Protein AF-A0A2U9CKZ7-F1 (afdb_monomer_lite)

Radius of gyration: 14.75 Å; chains: 1; bounding box: 36×31×34 Å

Organism: Scophthalmus maximus (NCBI:txid52904)

Sequence (91 aa):
MAAMMNDDVNAGRENIIKGLCIYLNEDPADLVQEYTDVTEANTVSAIETTTVGIYVVKDTPSSDYSDLGIILEGVVVLQDIENGSYGIGAN

Structure (mmCIF, N/CA/C/O backbone):
data_AF-A0A2U9CKZ7-F1
#
_entry.id   AF-A0A2U9CKZ7-F1
#
loop_
_atom_site.group_PDB
_atom_site.id
_atom_site.type_symbol
_atom_site.label_atom_id
_atom_site.label_alt_id
_atom_site.label_comp_id
_atom_site.label_asym_id
_atom_site.label_entity_id
_atom_site.label_seq_id
_atom_site.pdbx_PDB_ins_code
_atom_site.Cartn_x
_atom_site.Cartn_y
_atom_site.Cartn_z
_atom_site.occupancy
_atom_site.B_iso_or_equiv
_atom_site.auth_seq_id
_atom_site.auth_comp_id
_atom_site.auth_asym_id
_atom_site.auth_atom_id
_atom_site.pdbx_PDB_model_num
ATOM 1 N N . MET A 1 1 ? 23.872 8.626 -16.513 1.00 48.03 1 MET A N 1
ATOM 2 C CA . MET A 1 1 ? 23.592 7.226 -16.901 1.00 48.03 1 MET A CA 1
ATOM 3 C C . MET A 1 1 ? 22.827 6.467 -15.814 1.00 48.03 1 MET A C 1
ATOM 5 O O . MET A 1 1 ? 21.865 5.812 -16.166 1.00 48.03 1 MET A O 1
ATOM 9 N N . ALA A 1 2 ? 23.148 6.630 -14.520 1.00 46.03 2 ALA A N 1
ATOM 10 C CA . ALA A 1 2 ? 22.377 6.041 -13.410 1.00 46.03 2 ALA A CA 1
ATOM 11 C C . ALA A 1 2 ? 20.923 6.558 -13.271 1.00 46.03 2 ALA A C 1
ATOM 13 O O . ALA A 1 2 ? 20.035 5.779 -12.956 1.00 46.03 2 ALA A O 1
ATOM 14 N N . ALA A 1 3 ? 20.658 7.840 -13.565 1.00 48.12 3 ALA A N 1
ATOM 15 C CA . ALA A 1 3 ? 19.298 8.398 -13.513 1.00 48.12 3 ALA A CA 1
ATOM 16 C C . ALA A 1 3 ? 18.334 7.746 -14.528 1.00 48.12 3 ALA A C 1
ATOM 18 O O . ALA A 1 3 ? 17.202 7.451 -14.185 1.00 48.12 3 ALA A O 1
ATOM 19 N N . MET A 1 4 ? 18.817 7.431 -15.738 1.00 45.00 4 MET A N 1
ATOM 20 C CA . MET A 1 4 ? 17.999 6.827 -16.802 1.00 45.00 4 MET A CA 1
ATOM 21 C C . MET A 1 4 ? 17.573 5.386 -16.470 1.00 45.00 4 MET A C 1
ATOM 23 O O . MET A 1 4 ? 16.453 4.999 -16.762 1.00 45.00 4 MET A O 1
ATOM 27 N N . MET A 1 5 ? 18.441 4.605 -15.814 1.00 52.50 5 MET A N 1
ATOM 28 C CA . MET A 1 5 ? 18.111 3.239 -15.377 1.00 52.50 5 MET A CA 1
ATOM 29 C C . MET A 1 5 ? 17.098 3.219 -14.223 1.00 52.50 5 MET A C 1
ATOM 31 O O . MET A 1 5 ? 16.299 2.293 -14.131 1.00 52.50 5 MET A O 1
ATOM 35 N N . ASN A 1 6 ? 17.112 4.237 -13.354 1.00 57.72 6 ASN A N 1
ATOM 36 C CA . ASN A 1 6 ? 16.104 4.381 -12.302 1.00 57.72 6 ASN A CA 1
ATOM 37 C C . ASN A 1 6 ? 14.731 4.763 -12.865 1.00 57.72 6 ASN A C 1
ATOM 39 O O . ASN A 1 6 ? 13.726 4.321 -12.315 1.00 57.72 6 ASN A O 1
ATOM 43 N N . ASP A 1 7 ? 14.677 5.530 -13.958 1.00 64.69 7 ASP A N 1
ATOM 44 C CA . ASP A 1 7 ? 13.412 5.873 -14.617 1.00 64.69 7 ASP A CA 1
ATOM 45 C C . ASP A 1 7 ? 12.728 4.627 -15.195 1.00 64.69 7 ASP A C 1
ATOM 47 O O . ASP A 1 7 ? 11.529 4.449 -14.997 1.00 64.69 7 ASP A O 1
ATOM 51 N N . ASP A 1 8 ? 13.486 3.712 -15.812 1.00 75.44 8 ASP A N 1
ATOM 52 C CA . ASP A 1 8 ? 12.952 2.435 -16.310 1.00 75.44 8 ASP A CA 1
ATOM 53 C C . ASP A 1 8 ? 12.426 1.545 -15.167 1.00 75.44 8 ASP A C 1
ATOM 55 O O . ASP A 1 8 ? 11.359 0.935 -15.276 1.00 75.44 8 ASP A O 1
ATOM 59 N N . VAL A 1 9 ? 13.146 1.494 -14.038 1.00 75.12 9 VAL A N 1
ATOM 60 C CA . VAL A 1 9 ? 12.728 0.744 -12.840 1.00 75.12 9 VAL A CA 1
ATOM 61 C C . VAL A 1 9 ? 11.472 1.354 -12.218 1.00 75.12 9 VAL A C 1
ATOM 63 O O . VAL A 1 9 ? 10.538 0.625 -11.882 1.00 75.12 9 VAL A O 1
ATOM 66 N N . ASN A 1 10 ? 11.416 2.679 -12.089 1.00 77.94 10 ASN A N 1
ATOM 67 C CA . ASN A 1 10 ? 10.257 3.380 -11.544 1.00 77.94 10 ASN A CA 1
ATOM 68 C C . ASN A 1 10 ? 9.037 3.244 -12.460 1.00 77.94 10 ASN A C 1
ATOM 70 O O . ASN A 1 10 ? 7.950 2.951 -11.968 1.00 77.94 10 ASN A O 1
ATOM 74 N N . ALA A 1 11 ? 9.216 3.346 -13.779 1.00 78.56 11 ALA A N 1
ATOM 75 C CA . ALA A 1 11 ? 8.155 3.097 -14.752 1.00 78.56 11 ALA A CA 1
ATOM 76 C C . ALA A 1 11 ? 7.650 1.646 -14.682 1.00 78.56 11 ALA A C 1
ATOM 78 O O . ALA A 1 11 ? 6.447 1.392 -14.756 1.00 78.56 11 ALA A O 1
ATOM 79 N N . GLY A 1 12 ? 8.552 0.677 -14.491 1.00 82.75 12 GLY A N 1
ATOM 80 C CA . GLY A 1 12 ? 8.193 -0.721 -14.257 1.00 82.75 12 GLY A CA 1
ATOM 81 C C . GLY A 1 12 ? 7.345 -0.905 -12.995 1.00 82.75 12 GLY A C 1
ATOM 82 O O . GLY A 1 12 ? 6.289 -1.534 -13.050 1.00 82.75 12 GLY A O 1
ATOM 83 N N . ARG A 1 13 ? 7.769 -0.309 -11.875 1.00 81.19 13 ARG A N 1
ATOM 84 C CA . ARG A 1 13 ? 7.035 -0.334 -10.598 1.00 81.19 13 ARG A CA 1
ATOM 85 C C . ARG A 1 13 ? 5.652 0.295 -10.729 1.00 81.19 13 ARG A C 1
ATOM 87 O O . ARG A 1 13 ? 4.670 -0.311 -10.315 1.00 81.19 13 ARG A O 1
ATOM 94 N N . GLU A 1 14 ? 5.563 1.458 -11.366 1.00 82.75 14 GLU A N 1
ATOM 95 C CA . GLU A 1 14 ? 4.297 2.146 -11.619 1.00 82.75 14 GLU A CA 1
ATOM 96 C C . GLU A 1 14 ? 3.334 1.275 -12.444 1.00 82.75 14 GLU A C 1
ATOM 98 O O . GLU A 1 14 ? 2.154 1.158 -12.112 1.00 82.75 14 GLU A O 1
ATOM 103 N N . ASN A 1 15 ? 3.829 0.610 -13.492 1.00 83.88 15 ASN A N 1
ATOM 104 C CA . ASN A 1 15 ? 3.015 -0.282 -14.320 1.00 83.88 15 ASN A CA 1
ATOM 105 C C . ASN A 1 15 ? 2.533 -1.526 -13.559 1.00 83.88 15 ASN A C 1
ATOM 107 O O . ASN A 1 15 ? 1.396 -1.954 -13.759 1.00 83.88 15 ASN A O 1
ATOM 111 N N . ILE A 1 16 ? 3.365 -2.087 -12.675 1.00 86.50 16 ILE A N 1
ATOM 112 C CA . ILE A 1 16 ? 2.969 -3.206 -11.809 1.00 86.50 16 ILE A CA 1
ATOM 113 C C . ILE A 1 16 ? 1.862 -2.764 -10.850 1.00 86.50 16 ILE A C 1
ATOM 115 O O . ILE A 1 16 ? 0.839 -3.437 -10.776 1.00 86.50 16 ILE A O 1
ATOM 119 N N . ILE A 1 17 ? 2.020 -1.619 -10.176 1.00 85.12 17 ILE A N 1
ATOM 120 C CA . ILE A 1 17 ? 1.013 -1.092 -9.242 1.00 85.12 17 ILE A CA 1
ATOM 121 C C . ILE A 1 17 ? -0.318 -0.855 -9.966 1.00 85.12 17 ILE A C 1
ATOM 123 O O . ILE A 1 17 ? -1.354 -1.319 -9.501 1.00 85.12 17 ILE A O 1
ATOM 127 N N . LYS A 1 18 ? -0.302 -0.241 -11.157 1.00 84.69 18 LYS A N 1
ATOM 128 C CA . LYS A 1 18 ? -1.515 -0.068 -11.979 1.00 84.69 18 LYS A CA 1
ATOM 129 C C . LYS A 1 18 ? -2.172 -1.401 -12.343 1.00 84.69 18 LYS A C 1
ATOM 131 O O . LYS A 1 18 ? -3.395 -1.516 -12.298 1.00 84.69 18 LYS A O 1
ATOM 136 N N . GLY A 1 19 ? -1.376 -2.406 -12.707 1.00 86.12 19 GLY A N 1
ATOM 137 C CA . GLY A 1 19 ? -1.875 -3.753 -12.979 1.00 86.12 19 GLY A CA 1
ATOM 138 C C . GLY A 1 19 ? -2.515 -4.401 -11.748 1.00 86.12 19 GLY A C 1
ATOM 139 O O . GLY A 1 19 ? -3.561 -5.037 -11.873 1.00 86.12 19 GLY A O 1
ATOM 140 N N . LEU A 1 20 ? -1.931 -4.194 -10.565 1.00 85.25 20 LEU A N 1
ATOM 141 C CA . LEU A 1 20 ? -2.468 -4.675 -9.292 1.00 85.25 20 LEU A CA 1
ATOM 142 C C . LEU A 1 20 ? -3.790 -3.992 -8.930 1.00 85.25 20 LEU A C 1
ATOM 144 O O . LEU A 1 20 ? -4.728 -4.708 -8.592 1.00 85.25 20 LEU A O 1
ATOM 148 N N . CYS A 1 21 ? -3.912 -2.668 -9.092 1.00 85.44 21 CYS A N 1
ATOM 149 C CA . CYS A 1 21 ? -5.186 -1.952 -8.922 1.00 85.44 21 CYS A CA 1
ATOM 150 C C . CYS A 1 21 ? -6.301 -2.590 -9.760 1.00 85.44 21 CYS A C 1
ATOM 152 O O . CYS A 1 21 ? -7.392 -2.852 -9.265 1.00 85.44 21 CYS A O 1
ATOM 154 N N . ILE A 1 22 ? -6.012 -2.902 -11.029 1.00 87.44 22 ILE A N 1
ATOM 155 C CA . ILE A 1 22 ? -6.984 -3.527 -11.936 1.00 87.44 22 ILE A CA 1
ATOM 156 C C . ILE A 1 22 ? -7.318 -4.957 -11.496 1.00 87.44 22 ILE A C 1
ATOM 158 O O . ILE A 1 22 ? -8.487 -5.333 -11.490 1.00 87.44 22 ILE A O 1
ATOM 162 N N . TYR A 1 23 ? -6.310 -5.765 -11.156 1.00 86.88 23 TYR A N 1
ATOM 163 C CA . TYR A 1 23 ? -6.504 -7.171 -10.788 1.00 86.88 23 TYR A CA 1
ATOM 164 C C . TYR A 1 23 ? -7.301 -7.330 -9.490 1.00 86.88 23 TYR A C 1
ATOM 166 O O . TYR A 1 23 ? -8.171 -8.194 -9.400 1.00 86.88 23 TYR A O 1
ATOM 174 N N . LEU A 1 24 ? -6.999 -6.491 -8.501 1.00 84.88 24 LEU A N 1
ATOM 175 C CA . LEU A 1 24 ? -7.640 -6.496 -7.189 1.00 84.88 24 LEU A CA 1
ATOM 176 C C . LEU A 1 24 ? -8.947 -5.692 -7.175 1.00 84.88 24 LEU A C 1
ATOM 178 O O . LEU A 1 24 ? -9.723 -5.825 -6.236 1.00 84.88 24 LEU A O 1
ATOM 182 N N . ASN A 1 25 ? -9.211 -4.910 -8.229 1.00 88.12 25 ASN A N 1
ATOM 183 C CA . ASN A 1 25 ? -10.312 -3.952 -8.303 1.00 88.12 25 ASN A CA 1
ATOM 184 C C . ASN A 1 25 ? -10.281 -2.943 -7.135 1.00 88.12 25 ASN A C 1
ATOM 186 O O . ASN A 1 25 ? -11.318 -2.614 -6.561 1.00 88.12 25 ASN A O 1
ATOM 190 N N . GLU A 1 26 ? -9.079 -2.469 -6.807 1.00 82.12 26 GLU A N 1
ATOM 191 C CA . GLU A 1 26 ? -8.805 -1.486 -5.753 1.00 82.12 26 GLU A CA 1
ATOM 192 C C . GLU A 1 26 ? -8.439 -0.128 -6.362 1.00 82.12 26 GLU A C 1
ATOM 194 O O . GLU A 1 26 ? -7.814 -0.055 -7.431 1.00 82.12 26 GLU A O 1
ATOM 199 N N . ASP A 1 27 ? -8.803 0.957 -5.677 1.00 85.69 27 ASP A N 1
ATOM 200 C CA . ASP A 1 27 ? -8.364 2.298 -6.061 1.00 85.69 27 ASP A CA 1
ATOM 201 C C . ASP A 1 27 ? -6.853 2.449 -5.791 1.00 85.69 27 ASP A C 1
ATOM 203 O O . ASP A 1 27 ? -6.360 1.971 -4.769 1.00 85.69 27 ASP A O 1
ATOM 207 N N . PRO A 1 28 ? -6.074 3.108 -6.668 1.00 80.25 28 PRO A N 1
ATOM 208 C CA . PRO A 1 28 ? -4.654 3.354 -6.419 1.00 80.25 28 PRO A CA 1
ATOM 209 C C . PRO A 1 28 ? -4.351 4.058 -5.092 1.00 80.25 28 PRO A C 1
ATOM 211 O O . PRO A 1 28 ? -3.308 3.786 -4.500 1.00 80.25 28 PRO A O 1
ATOM 214 N N . ALA A 1 29 ? -5.231 4.957 -4.640 1.00 81.50 29 ALA A N 1
ATOM 215 C CA . ALA A 1 29 ? -5.079 5.670 -3.374 1.00 81.50 29 ALA A CA 1
ATOM 216 C C . ALA A 1 29 ? -5.356 4.775 -2.157 1.00 81.50 29 ALA A C 1
ATOM 218 O O . ALA A 1 29 ? -4.788 5.010 -1.092 1.00 81.50 29 ALA A O 1
ATOM 219 N N . ASP A 1 30 ? -6.183 3.743 -2.325 1.00 81.44 30 ASP A N 1
ATOM 220 C CA . ASP A 1 30 ? -6.487 2.771 -1.275 1.00 81.44 30 ASP A CA 1
ATOM 221 C C . ASP A 1 30 ? -5.436 1.648 -1.244 1.00 81.44 30 ASP A C 1
ATOM 223 O O . ASP A 1 30 ? -5.055 1.177 -0.170 1.00 81.44 30 ASP A O 1
ATOM 227 N N . LEU A 1 31 ? -4.902 1.287 -2.421 1.00 83.94 31 LEU A N 1
ATOM 228 C CA . LEU A 1 31 ? -3.881 0.255 -2.591 1.00 83.94 31 LEU A CA 1
ATOM 229 C C . LEU A 1 31 ? -2.494 0.698 -2.116 1.00 83.94 31 LEU A C 1
ATOM 231 O O . LEU A 1 31 ? -1.716 -0.155 -1.709 1.00 83.94 31 LEU A O 1
ATOM 235 N N . VAL A 1 32 ? -2.130 1.980 -2.196 1.00 82.06 32 VAL A N 1
ATOM 236 C CA . VAL A 1 32 ? -0.814 2.463 -1.742 1.00 82.06 32 VAL A CA 1
ATOM 237 C C . VAL A 1 32 ? -0.998 3.551 -0.695 1.00 82.06 32 VAL A C 1
ATOM 239 O O . VAL A 1 32 ? -1.381 4.672 -1.019 1.00 82.06 32 VAL A O 1
ATOM 242 N N . GLN A 1 33 ? -0.668 3.228 0.554 1.00 80.00 33 GLN A N 1
ATOM 243 C CA . GLN A 1 33 ? -0.801 4.141 1.685 1.00 80.00 33 GLN A CA 1
ATOM 244 C C . GLN A 1 33 ? 0.569 4.524 2.247 1.00 80.00 33 GLN A C 1
ATOM 246 O O . GLN A 1 33 ? 1.373 3.679 2.643 1.00 80.00 33 GLN A O 1
ATOM 251 N N . GLU A 1 34 ? 0.840 5.826 2.284 1.00 79.38 34 GLU A N 1
ATOM 252 C CA . GLU A 1 34 ? 2.070 6.381 2.844 1.00 79.38 34 GLU A CA 1
ATOM 253 C C . GLU A 1 34 ? 1.810 6.936 4.248 1.00 79.38 34 GLU A C 1
ATOM 255 O O . GLU A 1 34 ? 1.003 7.847 4.442 1.00 79.38 34 GLU A O 1
ATOM 260 N N . TYR A 1 35 ? 2.535 6.405 5.227 1.00 75.69 35 TYR A N 1
ATOM 261 C CA . TYR A 1 35 ? 2.476 6.799 6.625 1.00 75.69 35 TYR A CA 1
ATOM 262 C C . TYR A 1 35 ? 3.761 7.556 6.985 1.00 75.69 35 TYR A C 1
ATOM 264 O O . TYR A 1 35 ? 4.841 6.975 7.083 1.00 75.69 35 TYR A O 1
ATOM 272 N N . THR A 1 36 ? 3.654 8.873 7.173 1.00 72.50 36 THR A N 1
ATOM 273 C CA . THR A 1 36 ? 4.772 9.738 7.594 1.00 72.50 36 THR A CA 1
ATOM 274 C C . THR A 1 36 ? 4.490 10.319 8.971 1.00 72.50 36 THR A C 1
ATOM 276 O O . THR A 1 36 ? 3.461 10.972 9.136 1.00 72.50 36 THR A O 1
ATOM 279 N N . ASP A 1 37 ? 5.405 10.128 9.928 1.00 64.00 37 ASP A N 1
ATOM 280 C CA . ASP A 1 37 ? 5.330 10.742 11.270 1.00 64.00 37 ASP A CA 1
ATOM 281 C C . ASP A 1 37 ? 3.962 10.534 11.961 1.00 64.00 37 ASP A C 1
ATOM 283 O O . ASP A 1 37 ? 3.378 11.433 12.571 1.00 64.00 37 ASP A O 1
ATOM 287 N N . VAL A 1 38 ? 3.384 9.339 11.788 1.00 63.09 38 VAL A N 1
ATOM 288 C CA . VAL A 1 38 ? 2.046 9.015 12.294 1.00 63.09 38 VAL A CA 1
ATOM 289 C C . VAL A 1 38 ? 2.149 8.304 13.634 1.00 63.09 38 VAL A C 1
ATOM 291 O O . VAL A 1 38 ? 2.956 7.396 13.825 1.00 63.09 38 VAL A O 1
ATOM 294 N N . THR A 1 39 ? 1.292 8.698 14.573 1.00 66.31 39 THR A N 1
ATOM 295 C CA . THR A 1 39 ? 1.126 7.977 15.833 1.00 66.31 39 THR A CA 1
ATOM 296 C C . THR A 1 39 ? 0.622 6.561 15.564 1.00 66.31 39 THR A C 1
ATOM 298 O O . THR A 1 39 ? -0.226 6.347 14.699 1.00 66.31 39 THR A O 1
ATOM 301 N N . GLU A 1 40 ? 1.092 5.601 16.360 1.00 67.94 40 GLU A N 1
ATOM 302 C CA . GLU A 1 40 ? 0.778 4.169 16.227 1.00 67.94 40 GLU A CA 1
ATOM 303 C C . GLU A 1 40 ? -0.739 3.900 16.092 1.00 67.94 40 GLU A C 1
ATOM 305 O O . GLU A 1 40 ? -1.168 3.078 15.291 1.00 67.94 40 GLU A O 1
ATOM 310 N N . ALA A 1 41 ? -1.576 4.680 16.787 1.00 71.19 41 ALA A N 1
ATOM 311 C CA . ALA A 1 41 ? -3.037 4.576 16.727 1.00 71.19 41 ALA A CA 1
ATOM 312 C C . ALA A 1 41 ? -3.658 4.945 15.360 1.00 71.19 41 ALA A C 1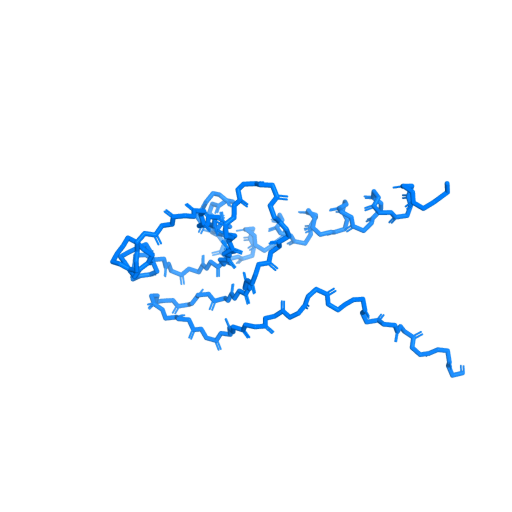
ATOM 314 O O . ALA A 1 41 ? -4.658 4.347 14.952 1.00 71.19 41 ALA A O 1
ATOM 315 N N . ASN A 1 42 ? -3.091 5.919 14.645 1.00 72.06 42 ASN A N 1
ATOM 316 C CA . ASN A 1 42 ? -3.593 6.334 13.330 1.00 72.06 42 ASN A CA 1
ATOM 317 C C . ASN A 1 42 ? -3.211 5.316 12.249 1.00 72.06 42 ASN A C 1
ATOM 319 O O . ASN A 1 42 ? -4.003 5.035 11.356 1.00 72.06 42 ASN A O 1
ATOM 323 N N . THR A 1 43 ? -2.023 4.723 12.363 1.00 73.62 43 THR A N 1
ATOM 324 C CA . THR A 1 43 ? -1.574 3.656 11.463 1.00 73.62 43 THR A CA 1
ATOM 325 C C . THR A 1 43 ? -2.414 2.395 11.651 1.00 73.62 43 THR A C 1
ATOM 327 O O . THR A 1 43 ? -2.889 1.828 10.674 1.00 73.62 43 THR A O 1
ATOM 330 N N . VAL A 1 44 ? -2.677 1.990 12.900 1.00 77.00 44 VAL A N 1
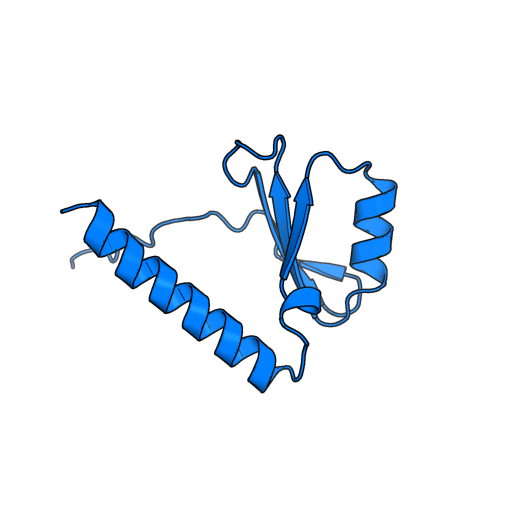ATOM 331 C CA . VAL A 1 44 ? -3.506 0.808 13.199 1.00 77.00 44 VAL A CA 1
ATOM 332 C C . VAL A 1 44 ? -4.926 0.962 12.654 1.00 77.00 44 VAL A C 1
ATOM 334 O O . VAL A 1 44 ? -5.428 0.050 12.008 1.00 77.00 44 VAL A O 1
ATOM 337 N N . SER A 1 45 ? -5.556 2.123 12.842 1.00 81.25 45 SER A N 1
ATOM 338 C CA . SER A 1 45 ? -6.916 2.356 12.331 1.00 81.25 45 SER A CA 1
ATOM 339 C C . SER A 1 45 ? -6.987 2.367 10.801 1.00 81.25 45 SER A C 1
ATOM 341 O O . SER A 1 45 ? -7.931 1.821 10.232 1.00 81.25 45 SER A O 1
ATOM 343 N N . ALA A 1 46 ? -5.983 2.932 10.123 1.00 80.12 46 ALA A N 1
ATOM 344 C CA . ALA A 1 46 ? -5.899 2.879 8.665 1.00 80.12 46 ALA A CA 1
ATOM 345 C C . ALA A 1 46 ? -5.693 1.439 8.159 1.00 80.12 46 ALA A C 1
ATOM 347 O O . ALA A 1 46 ? -6.399 1.007 7.242 1.00 80.12 46 ALA A O 1
ATOM 348 N N . ILE A 1 47 ? -4.814 0.671 8.817 1.00 83.50 47 ILE A N 1
ATOM 349 C CA . ILE A 1 47 ? -4.602 -0.753 8.532 1.00 83.50 47 ILE A CA 1
ATOM 350 C C . ILE A 1 47 ? -5.920 -1.513 8.658 1.00 83.50 47 ILE A C 1
ATOM 352 O O . ILE A 1 47 ? -6.323 -2.129 7.682 1.00 83.50 47 ILE A O 1
ATOM 356 N N . GLU A 1 48 ? -6.628 -1.412 9.789 1.00 84.75 48 GLU A N 1
ATOM 357 C CA . GLU A 1 48 ? -7.881 -2.142 10.056 1.00 84.75 48 GLU A CA 1
ATOM 358 C C . GLU A 1 48 ? -8.969 -1.903 8.998 1.00 84.75 48 GLU A C 1
ATOM 360 O O . GLU A 1 48 ? -9.780 -2.788 8.726 1.00 84.75 48 GLU A O 1
ATOM 365 N N . THR A 1 49 ? -8.997 -0.713 8.394 1.00 83.94 49 THR A N 1
ATOM 366 C CA . THR A 1 49 ? -9.972 -0.360 7.348 1.00 83.94 49 THR A CA 1
ATOM 367 C C . THR A 1 49 ? -9.554 -0.765 5.932 1.00 83.94 49 THR A C 1
ATOM 369 O O . THR A 1 49 ? -10.365 -0.677 5.011 1.00 83.94 49 THR A O 1
ATOM 372 N N . THR A 1 50 ? -8.313 -1.217 5.745 1.00 82.88 50 THR A N 1
ATOM 373 C CA . THR A 1 50 ? -7.743 -1.526 4.429 1.00 82.88 50 THR A CA 1
ATOM 374 C C . THR A 1 50 ? -8.020 -2.979 4.040 1.00 82.88 50 THR A C 1
ATOM 376 O O . THR A 1 50 ? -7.613 -3.911 4.734 1.00 82.88 50 THR A O 1
ATOM 379 N N . THR A 1 51 ? -8.688 -3.185 2.899 1.00 81.94 51 THR A N 1
ATOM 380 C CA . THR A 1 51 ? -8.986 -4.535 2.382 1.00 81.94 51 THR A CA 1
ATOM 381 C C . THR A 1 51 ? -7.769 -5.144 1.690 1.00 81.94 51 THR A C 1
ATOM 383 O O . THR A 1 51 ? -7.384 -6.262 2.019 1.00 81.94 51 THR A O 1
ATOM 386 N N . VAL A 1 52 ? -7.109 -4.412 0.792 1.00 84.75 52 VAL A N 1
ATOM 387 C CA . VAL A 1 52 ? -5.787 -4.773 0.267 1.00 84.75 52 VAL A CA 1
ATOM 388 C C . VAL A 1 52 ? -4.961 -3.506 0.097 1.00 84.75 52 VAL A C 1
ATOM 390 O O . VAL A 1 52 ? -5.419 -2.554 -0.523 1.00 84.75 52 VAL A O 1
ATOM 393 N N . GLY A 1 53 ? -3.736 -3.494 0.619 1.00 85.00 53 GLY A N 1
ATOM 394 C CA . GLY A 1 53 ? -2.880 -2.315 0.534 1.00 85.00 53 GLY A CA 1
ATOM 395 C C . GLY A 1 53 ? -1.398 -2.623 0.672 1.00 85.00 53 GLY A C 1
ATOM 396 O O . GLY A 1 53 ? -0.995 -3.632 1.241 1.00 85.00 53 GLY A O 1
ATOM 397 N N . ILE A 1 54 ? -0.576 -1.731 0.146 1.00 86.81 54 ILE A N 1
ATOM 398 C CA . ILE A 1 54 ? 0.861 -1.642 0.353 1.00 86.81 54 ILE A CA 1
ATOM 399 C C . ILE A 1 54 ? 1.055 -0.429 1.245 1.00 86.81 54 ILE A C 1
ATOM 401 O O . ILE A 1 54 ? 0.664 0.678 0.865 1.00 86.81 54 ILE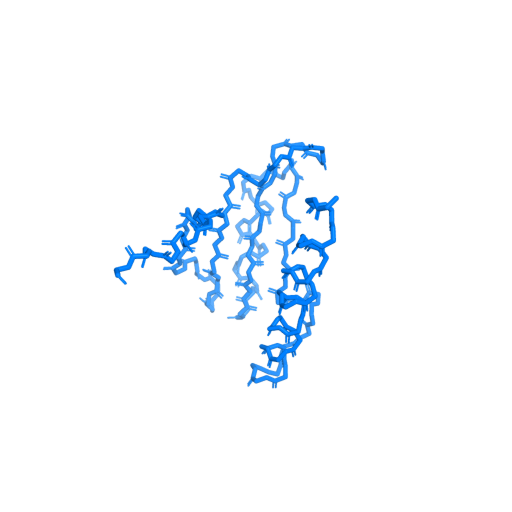 A O 1
ATOM 405 N N . TYR A 1 55 ? 1.650 -0.633 2.414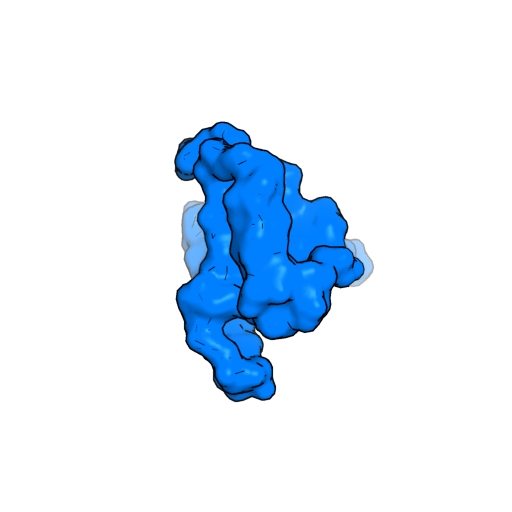 1.00 84.94 55 TYR A N 1
ATOM 406 C CA . TYR A 1 55 ? 1.994 0.477 3.281 1.00 84.94 55 TYR A CA 1
ATOM 407 C C . TYR A 1 55 ? 3.477 0.784 3.244 1.00 84.94 55 TYR A C 1
ATOM 409 O O . TYR A 1 55 ? 4.327 -0.092 3.061 1.00 84.94 55 TYR A O 1
ATOM 417 N N . VAL A 1 56 ? 3.761 2.063 3.444 1.00 82.81 56 VAL A N 1
ATOM 418 C CA . VAL A 1 56 ? 5.105 2.609 3.458 1.00 82.81 56 VAL A CA 1
ATOM 419 C C . VAL A 1 56 ? 5.258 3.479 4.690 1.00 82.81 56 VAL A C 1
ATOM 421 O O . VAL A 1 56 ? 4.511 4.443 4.847 1.00 82.81 56 VAL A O 1
ATOM 424 N N . VAL A 1 57 ? 6.226 3.166 5.547 1.00 80.06 57 VAL A N 1
ATOM 425 C CA . VAL A 1 57 ? 6.562 3.996 6.706 1.00 80.06 57 VAL A CA 1
ATOM 426 C C . VAL A 1 57 ? 7.784 4.843 6.384 1.00 80.06 57 VAL A C 1
ATOM 428 O O . VAL A 1 57 ? 8.774 4.364 5.822 1.00 80.06 57 VAL A O 1
ATOM 431 N N . LYS A 1 58 ? 7.703 6.123 6.742 1.00 78.31 58 LYS A N 1
ATOM 432 C CA . LYS A 1 58 ? 8.825 7.058 6.709 1.00 78.31 58 LYS A CA 1
ATOM 433 C C . LYS A 1 58 ? 8.961 7.773 8.043 1.00 78.31 58 LYS A C 1
ATOM 435 O O . LYS A 1 58 ? 7.986 8.316 8.564 1.00 78.31 58 LYS A O 1
ATOM 440 N N . ASP A 1 59 ? 10.195 7.860 8.532 1.00 72.69 59 ASP A N 1
ATOM 441 C CA . ASP A 1 59 ? 10.524 8.633 9.734 1.00 72.69 59 ASP A CA 1
ATOM 442 C C . ASP A 1 59 ? 10.384 10.142 9.491 1.00 72.69 59 ASP A C 1
ATOM 444 O O . ASP A 1 59 ? 9.989 10.897 10.373 1.00 72.69 59 ASP A O 1
ATOM 448 N N . THR A 1 60 ? 10.705 10.602 8.279 1.00 70.25 60 THR A N 1
ATOM 449 C CA . THR A 1 60 ? 10.518 11.993 7.848 1.00 70.25 60 THR A CA 1
ATOM 450 C C . THR A 1 60 ? 10.096 12.027 6.377 1.00 70.25 60 THR A C 1
ATOM 452 O O . THR A 1 60 ? 10.445 11.125 5.621 1.00 70.25 60 THR A O 1
ATOM 455 N N . PRO A 1 61 ? 9.423 13.082 5.890 1.00 68.56 61 PRO A N 1
ATOM 456 C CA . PRO A 1 61 ? 9.030 13.169 4.476 1.00 68.56 61 PRO A CA 1
ATOM 457 C C . PRO A 1 61 ? 10.220 13.133 3.499 1.00 68.56 61 PRO A C 1
ATOM 459 O O . PRO A 1 61 ? 10.048 12.841 2.317 1.00 68.56 61 PRO A O 1
ATOM 462 N N . SER A 1 62 ? 11.428 13.436 3.985 1.00 71.12 62 SER A N 1
ATOM 463 C CA . SER A 1 62 ? 12.683 13.378 3.232 1.00 71.12 62 SER A CA 1
ATOM 464 C C . SER A 1 62 ? 13.497 12.100 3.449 1.00 71.12 62 SER A C 1
ATOM 466 O O . SER A 1 62 ? 14.551 11.973 2.828 1.00 71.12 62 SER A O 1
ATOM 468 N N . SER A 1 63 ? 13.090 11.203 4.354 1.00 69.81 63 SER A N 1
ATOM 469 C CA . SER A 1 63 ? 13.828 9.962 4.593 1.00 69.81 63 SER A CA 1
ATOM 470 C C . SER A 1 63 ? 13.507 8.919 3.533 1.00 69.81 63 SER A C 1
ATOM 472 O O . SER A 1 63 ? 12.427 8.912 2.934 1.00 69.81 63 SER A O 1
ATOM 474 N N . ASP A 1 64 ? 14.451 8.000 3.358 1.00 68.44 64 ASP A N 1
ATOM 475 C CA . ASP A 1 64 ? 14.170 6.728 2.713 1.00 68.44 64 ASP A CA 1
ATOM 476 C C . ASP A 1 64 ? 13.090 5.965 3.499 1.00 68.44 64 ASP A C 1
ATOM 478 O O . ASP A 1 64 ? 12.776 6.279 4.654 1.00 68.44 64 ASP A O 1
ATOM 482 N N . TYR A 1 65 ? 12.492 4.982 2.836 1.00 72.06 65 TYR A N 1
ATOM 483 C CA . TYR A 1 65 ? 11.482 4.115 3.430 1.00 72.06 65 TYR A CA 1
ATOM 484 C C . TYR A 1 65 ? 12.105 3.325 4.584 1.00 72.06 65 TYR A C 1
ATOM 486 O O . TYR A 1 65 ? 13.096 2.625 4.372 1.00 72.06 65 TYR A O 1
ATOM 494 N N . SER A 1 66 ? 11.551 3.468 5.790 1.00 70.31 66 SER A N 1
ATOM 495 C CA . SER A 1 66 ? 12.029 2.751 6.975 1.00 70.31 66 SER A CA 1
ATOM 496 C C . SER A 1 66 ? 11.388 1.371 7.103 1.00 70.31 66 SER A C 1
ATOM 498 O O . SER A 1 66 ? 12.053 0.446 7.555 1.00 70.31 66 SER A O 1
ATOM 500 N N . ASP A 1 67 ? 10.140 1.220 6.650 1.00 75.94 67 ASP A N 1
ATOM 501 C CA . ASP A 1 67 ? 9.446 -0.067 6.555 1.00 75.94 67 ASP A CA 1
ATOM 502 C C . ASP A 1 67 ? 8.501 -0.092 5.343 1.00 75.94 67 ASP A C 1
ATOM 504 O O . ASP A 1 67 ? 7.912 0.925 4.956 1.00 75.94 67 ASP A O 1
ATOM 508 N N . LEU A 1 68 ? 8.367 -1.271 4.743 1.00 82.19 68 LEU A N 1
ATOM 509 C CA . LEU A 1 68 ? 7.470 -1.573 3.634 1.00 82.19 68 LEU A CA 1
ATOM 510 C C . LEU A 1 68 ? 6.736 -2.872 3.947 1.00 82.19 68 LEU A C 1
ATOM 512 O O . LEU A 1 68 ? 7.360 -3.884 4.275 1.00 82.19 68 LEU A O 1
ATOM 516 N N . GLY A 1 69 ? 5.421 -2.878 3.758 1.00 85.06 69 GLY A N 1
ATOM 517 C CA . GLY A 1 69 ? 4.633 -4.078 3.993 1.00 85.06 69 GLY A CA 1
ATOM 518 C C . GLY A 1 69 ? 3.335 -4.142 3.206 1.00 85.06 69 GLY A C 1
ATOM 519 O O . GLY A 1 69 ? 2.970 -3.227 2.467 1.00 85.06 69 GLY A O 1
ATOM 520 N N . ILE A 1 70 ? 2.655 -5.278 3.338 1.00 86.25 70 ILE A N 1
ATOM 521 C CA . ILE A 1 70 ? 1.412 -5.601 2.637 1.00 86.25 70 ILE A CA 1
ATOM 522 C C . ILE A 1 70 ? 0.329 -5.889 3.670 1.00 86.25 70 ILE A C 1
ATOM 524 O O . ILE A 1 70 ? 0.538 -6.662 4.608 1.00 86.25 70 ILE A O 1
ATOM 528 N N . ILE A 1 71 ? -0.833 -5.284 3.457 1.00 88.12 71 ILE A N 1
ATOM 529 C CA . ILE A 1 71 ? -2.045 -5.427 4.253 1.00 88.12 71 ILE A CA 1
ATOM 530 C C . ILE A 1 71 ? -3.056 -6.236 3.447 1.00 88.12 71 ILE A C 1
ATOM 532 O 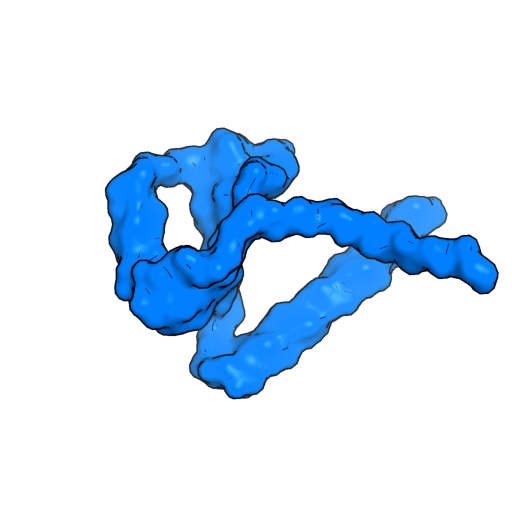O . ILE A 1 71 ? -3.294 -5.937 2.276 1.00 88.12 71 ILE A O 1
ATOM 536 N N . LEU A 1 72 ? -3.660 -7.236 4.085 1.00 87.44 72 LEU A N 1
ATOM 537 C CA . LEU A 1 72 ? -4.820 -7.966 3.586 1.00 87.44 72 LEU A CA 1
ATOM 538 C C . LEU A 1 72 ? -5.868 -8.037 4.698 1.00 87.44 72 LEU A C 1
ATOM 540 O O . LEU A 1 72 ? -5.564 -8.478 5.803 1.00 87.44 72 LEU A O 1
ATOM 544 N N . GLU A 1 73 ? -7.088 -7.611 4.391 1.00 88.12 73 GLU A N 1
ATOM 545 C CA . GLU A 1 73 ? -8.265 -7.656 5.265 1.00 88.12 73 GLU A CA 1
ATOM 546 C C . GLU A 1 73 ? -7.997 -7.102 6.673 1.00 88.12 73 GLU A C 1
ATOM 548 O O . GLU A 1 73 ? -8.324 -7.723 7.684 1.00 88.12 73 GLU A O 1
ATOM 553 N N . GLY A 1 74 ? -7.362 -5.934 6.753 1.00 84.56 74 GLY A N 1
ATOM 554 C CA . GLY A 1 74 ? -7.064 -5.300 8.032 1.00 84.56 74 GLY A CA 1
ATOM 555 C C . GLY A 1 74 ? -5.832 -5.838 8.759 1.00 84.56 74 GLY A C 1
ATOM 556 O O . GLY A 1 74 ? -5.589 -5.457 9.903 1.00 84.56 74 GLY A O 1
ATOM 557 N N . VAL A 1 75 ? -5.058 -6.734 8.139 1.00 85.06 75 VAL A N 1
ATOM 558 C CA . VAL A 1 75 ? -3.914 -7.404 8.771 1.00 85.06 75 VAL A CA 1
ATOM 559 C C . VAL A 1 75 ? -2.651 -7.226 7.942 1.00 85.06 75 VAL A C 1
ATOM 561 O O . VAL A 1 75 ? -2.639 -7.487 6.742 1.00 85.06 75 VAL A O 1
ATOM 564 N N . VAL A 1 76 ? -1.552 -6.846 8.596 1.00 86.56 76 VAL A N 1
ATOM 565 C CA . VAL A 1 76 ? -0.221 -6.864 7.979 1.00 86.56 76 VAL A CA 1
ATOM 566 C C . VAL A 1 76 ? 0.225 -8.314 7.800 1.00 86.56 76 VAL A C 1
ATOM 568 O O . VAL A 1 76 ? 0.464 -9.029 8.772 1.00 86.56 76 VAL A O 1
ATOM 571 N N . VAL A 1 77 ? 0.319 -8.757 6.548 1.00 86.81 77 VAL A N 1
ATOM 572 C CA . VAL A 1 77 ? 0.711 -10.131 6.195 1.00 86.81 77 VAL A CA 1
ATOM 573 C C . VAL A 1 77 ? 2.190 -10.251 5.842 1.00 86.81 77 VAL A C 1
ATOM 575 O O . VAL A 1 77 ? 2.761 -11.335 5.951 1.00 86.81 77 VAL A O 1
ATOM 578 N N . LEU A 1 78 ? 2.808 -9.148 5.419 1.00 85.62 78 LEU A N 1
ATOM 579 C CA . LEU A 1 78 ? 4.231 -9.036 5.107 1.00 85.62 78 LEU A CA 1
ATOM 580 C C . LEU A 1 78 ? 4.728 -7.666 5.569 1.00 85.62 78 LEU A C 1
ATOM 582 O O . LEU A 1 78 ? 4.025 -6.677 5.394 1.00 85.62 78 LEU A O 1
ATOM 586 N N . GLN A 1 79 ? 5.930 -7.628 6.132 1.00 83.62 79 GLN A N 1
ATOM 587 C CA . GLN A 1 79 ? 6.600 -6.439 6.670 1.00 83.62 79 GLN A CA 1
ATOM 588 C C . GLN A 1 79 ? 8.105 -6.552 6.404 1.00 83.62 79 GLN A C 1
ATOM 590 O O . GLN A 1 79 ? 8.564 -7.647 6.056 1.00 83.62 79 GLN A O 1
ATOM 595 N N . ASP A 1 80 ? 8.860 -5.470 6.605 1.00 78.19 80 ASP A N 1
ATOM 596 C CA . ASP A 1 80 ? 10.310 -5.422 6.381 1.00 78.19 80 ASP A CA 1
ATOM 597 C C . ASP A 1 80 ? 10.692 -5.856 4.955 1.00 78.19 80 ASP A C 1
ATOM 599 O O . ASP A 1 80 ? 11.648 -6.596 4.706 1.00 78.19 80 ASP A O 1
ATOM 603 N N . ILE A 1 81 ? 9.874 -5.445 3.979 1.00 77.12 81 ILE A N 1
ATOM 604 C CA . ILE A 1 81 ? 10.149 -5.708 2.570 1.00 77.12 81 ILE A CA 1
ATOM 605 C C . ILE A 1 81 ? 11.300 -4.792 2.157 1.00 77.12 81 ILE A C 1
ATOM 607 O O . ILE A 1 81 ? 11.097 -3.648 1.754 1.00 77.12 81 ILE A O 1
ATOM 611 N N . GLU A 1 82 ? 12.530 -5.294 2.259 1.00 66.62 82 GLU A N 1
ATOM 612 C CA . GLU A 1 82 ? 13.703 -4.542 1.829 1.00 66.62 82 GLU A CA 1
ATOM 613 C C . GLU A 1 82 ? 13.556 -4.111 0.363 1.00 66.62 82 GLU A C 1
ATOM 615 O O . GLU A 1 82 ? 13.188 -4.896 -0.519 1.00 66.62 82 GLU A O 1
ATOM 620 N N . ASN A 1 83 ? 13.953 -2.870 0.067 1.00 60.09 83 ASN A N 1
ATOM 621 C CA . ASN A 1 83 ? 14.163 -2.389 -1.300 1.00 60.09 83 ASN A CA 1
ATOM 622 C C . ASN A 1 83 ? 15.459 -3.004 -1.873 1.00 60.09 83 ASN A C 1
ATOM 624 O O . ASN A 1 83 ? 16.353 -2.311 -2.360 1.00 60.09 83 ASN A O 1
ATOM 628 N N . GLY A 1 84 ? 15.590 -4.325 -1.760 1.00 49.84 84 GLY A N 1
ATOM 629 C CA . GLY A 1 84 ? 16.672 -5.095 -2.325 1.00 49.84 84 GLY A CA 1
ATOM 630 C C . GLY A 1 84 ? 16.549 -5.044 -3.837 1.00 49.84 84 GLY A C 1
ATOM 631 O O . GLY A 1 84 ? 15.646 -5.636 -4.430 1.00 49.84 84 GLY A O 1
ATOM 632 N N . SER A 1 85 ? 17.491 -4.358 -4.485 1.00 43.84 85 SER A N 1
ATOM 633 C CA . SER A 1 85 ? 17.901 -4.763 -5.824 1.00 43.84 85 SER A CA 1
ATOM 634 C C . SER A 1 85 ? 18.215 -6.251 -5.721 1.00 43.84 85 SER A C 1
ATOM 636 O O . SER A 1 85 ? 19.243 -6.622 -5.152 1.00 43.84 85 SER A O 1
ATOM 638 N N . TYR A 1 86 ? 17.311 -7.114 -6.193 1.00 44.06 86 TYR A N 1
ATOM 639 C CA . TYR A 1 86 ? 17.669 -8.489 -6.497 1.00 44.06 86 TYR A CA 1
ATOM 640 C C . TYR A 1 86 ? 18.761 -8.372 -7.553 1.00 44.06 86 TYR A C 1
ATOM 642 O O . TYR A 1 86 ? 18.491 -8.213 -8.744 1.00 44.06 86 TYR A O 1
ATOM 650 N N . GLY A 1 87 ? 20.011 -8.365 -7.088 1.00 39.25 87 GLY A N 1
ATOM 651 C CA . GLY A 1 87 ? 21.178 -8.551 -7.916 1.00 39.25 87 GLY A CA 1
ATOM 652 C C . GLY A 1 87 ? 20.960 -9.884 -8.592 1.00 39.25 87 GLY A C 1
ATOM 653 O O . GLY A 1 87 ?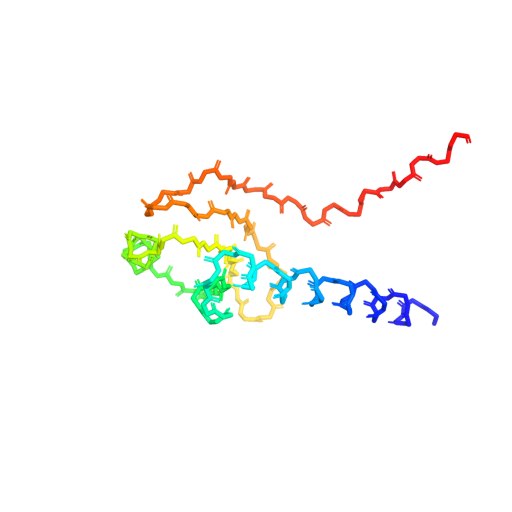 21.120 -10.933 -7.970 1.00 39.25 87 GLY A O 1
ATOM 654 N N . ILE A 1 88 ? 20.495 -9.829 -9.837 1.00 40.06 88 ILE A N 1
ATOM 655 C CA . ILE A 1 88 ? 20.380 -10.991 -10.694 1.00 40.06 88 ILE A CA 1
ATOM 656 C C . ILE A 1 88 ? 21.809 -11.508 -10.782 1.00 40.06 88 ILE A C 1
ATOM 658 O O . ILE A 1 88 ? 22.664 -10.888 -11.416 1.00 40.06 88 ILE A O 1
ATOM 662 N N . GLY A 1 89 ? 22.093 -12.558 -10.012 1.00 39.03 89 GLY A N 1
ATOM 663 C CA . GLY A 1 89 ? 23.394 -13.190 -9.983 1.00 39.03 89 GLY A CA 1
ATOM 664 C C . GLY A 1 89 ? 23.730 -13.582 -11.408 1.00 39.03 89 GLY A C 1
ATOM 665 O O . GLY A 1 89 ? 23.036 -14.404 -12.004 1.00 39.03 89 GLY A O 1
ATOM 666 N N . ALA A 1 90 ? 24.766 -12.952 -11.954 1.00 42.94 90 ALA A N 1
ATOM 667 C CA . ALA A 1 90 ? 25.445 -13.466 -13.122 1.00 42.94 90 ALA A CA 1
ATOM 668 C C . ALA A 1 90 ? 25.945 -14.868 -12.754 1.00 42.94 90 ALA A C 1
ATOM 670 O O . ALA A 1 90 ? 26.835 -15.011 -11.913 1.00 42.94 90 ALA A O 1
ATOM 671 N N . ASN A 1 91 ? 25.296 -15.877 -13.325 1.00 37.44 91 ASN A N 1
ATOM 672 C CA . ASN A 1 91 ? 25.826 -17.227 -13.442 1.00 37.44 91 ASN A CA 1
ATOM 673 C C . ASN A 1 91 ? 26.426 -17.353 -14.841 1.00 37.44 91 ASN A C 1
ATOM 675 O O . ASN A 1 91 ? 25.695 -17.003 -15.799 1.00 37.44 91 ASN A O 1
#

pLDDT: mean 74.15, std 14.09, range [37.44, 88.12]

Secondary structure (DSSP, 8-state):
-HHHHHHHHHHHHHHHHHHHHHHHT--HHHHEEEEES--HHHHHHHHHH-SEEEEEEESSTTSPPSEEEEEETTEEEE-------------

Foldseek 3Di:
DVVVVVVVVVVVVVVVLVVVCVVVVHDSPLAEEEAEPDDPVVVLVSLQPRQWYWYFYDPHPPDDTPKIFIGHNSDTPGMRPDPDPPPPDDD